Protein AF-A0A3C0NWW5-F1 (afdb_monomer)

Foldseek 3Di:
DVLCCLLVVLLVVLCVLLVVLLVLQPDPPDPLNVVSVVLSVPLSVVLSVVSVVLCVVCVPPDDVVSSVVNVVSSVVSSVVSV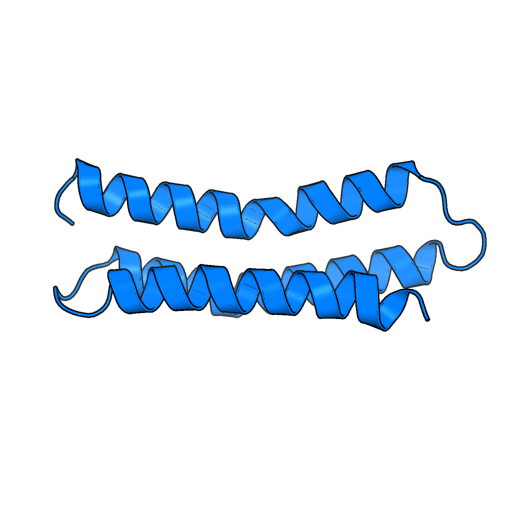VSSVCCVVVVD

Structure (mmCIF, N/CA/C/O backbone):
data_AF-A0A3C0NWW5-F1
#
_entry.id   AF-A0A3C0NWW5-F1
#
loop_
_atom_site.group_PDB
_atom_site.id
_atom_site.type_symbol
_atom_site.label_atom_id
_atom_site.label_alt_id
_atom_site.label_comp_id
_atom_site.label_asym_id
_atom_site.label_entity_id
_atom_site.label_seq_id
_atom_site.pdbx_PDB_ins_code
_atom_site.Cartn_x
_atom_site.Cartn_y
_atom_site.Cartn_z
_atom_site.occupancy
_atom_site.B_iso_or_equiv
_atom_site.auth_seq_id
_atom_site.auth_comp_id
_atom_site.auth_asym_id
_atom_site.auth_atom_id
_atom_site.pdbx_PDB_model_num
ATOM 1 N N . MET A 1 1 ? -13.665 -9.368 16.454 1.00 51.62 1 MET A N 1
ATOM 2 C CA . MET A 1 1 ? -13.339 -9.864 15.097 1.00 51.62 1 MET A CA 1
ATOM 3 C C . MET A 1 1 ? -13.072 -8.748 14.071 1.00 51.62 1 MET A C 1
ATOM 5 O O . MET A 1 1 ? -12.538 -9.055 13.019 1.00 51.62 1 MET A O 1
ATOM 9 N N . ASN A 1 2 ? -13.296 -7.458 14.380 1.00 60.62 2 ASN A N 1
ATOM 10 C CA . ASN A 1 2 ? -13.089 -6.356 13.414 1.00 60.62 2 ASN A CA 1
ATOM 11 C C . ASN A 1 2 ? -11.621 -6.004 13.090 1.00 60.62 2 ASN A C 1
ATOM 13 O O . ASN A 1 2 ? -11.368 -5.397 12.056 1.00 60.62 2 ASN A O 1
ATOM 17 N N . TYR A 1 3 ? -10.649 -6.384 13.929 1.00 60.59 3 TYR A N 1
ATOM 18 C CA . TYR A 1 3 ? -9.230 -6.075 13.686 1.00 60.59 3 TYR A CA 1
ATOM 19 C C . TYR A 1 3 ? -8.637 -6.874 12.519 1.00 60.59 3 TYR A C 1
ATOM 21 O O . TYR A 1 3 ? -7.894 -6.319 11.718 1.00 60.59 3 TYR A O 1
ATOM 29 N N . LEU A 1 4 ? -8.997 -8.157 12.395 1.00 62.31 4 LEU A N 1
ATOM 30 C CA . LEU A 1 4 ? -8.508 -9.026 11.318 1.00 62.31 4 LEU A CA 1
ATOM 31 C C . LEU A 1 4 ? -9.017 -8.568 9.948 1.00 62.31 4 LEU A C 1
ATOM 33 O O . LEU A 1 4 ? -8.255 -8.537 8.992 1.00 62.31 4 LEU A O 1
ATOM 37 N N . VAL A 1 5 ? -10.284 -8.155 9.868 1.00 66.38 5 VAL A N 1
ATOM 38 C CA . VAL A 1 5 ? -10.885 -7.697 8.608 1.00 66.38 5 VAL A CA 1
ATOM 39 C C . VAL A 1 5 ? -10.448 -6.267 8.273 1.00 66.38 5 VAL A C 1
ATOM 41 O O . VAL A 1 5 ? -10.079 -6.000 7.137 1.00 66.38 5 VAL A O 1
ATOM 44 N N . GLY A 1 6 ? -10.429 -5.358 9.256 1.00 67.38 6 GLY A N 1
ATOM 45 C CA . GLY A 1 6 ? -10.084 -3.950 9.029 1.00 67.38 6 GLY A CA 1
ATOM 46 C C . GLY A 1 6 ? -8.590 -3.700 8.818 1.00 67.38 6 GLY A C 1
ATOM 47 O O . GLY A 1 6 ? -8.215 -2.993 7.891 1.00 67.38 6 GLY A O 1
ATOM 48 N N . VAL A 1 7 ? -7.725 -4.288 9.650 1.00 70.62 7 VAL A N 1
ATOM 49 C CA . VAL A 1 7 ? -6.269 -4.135 9.500 1.00 70.62 7 VAL A CA 1
ATOM 50 C C . VAL A 1 7 ? -5.748 -5.147 8.489 1.00 70.62 7 VAL A C 1
ATOM 52 O O . VAL A 1 7 ? -5.121 -4.754 7.516 1.00 70.62 7 VAL A O 1
ATOM 55 N N . GLY A 1 8 ? -6.053 -6.435 8.672 1.00 75.31 8 GLY A N 1
ATOM 56 C CA . GLY A 1 8 ? -5.531 -7.502 7.812 1.00 75.31 8 GLY A CA 1
ATOM 57 C C . GLY A 1 8 ? -6.035 -7.432 6.368 1.00 75.31 8 GLY A C 1
ATOM 58 O O . GLY A 1 8 ? -5.241 -7.595 5.446 1.00 75.31 8 GLY A O 1
ATOM 59 N N . GLY A 1 9 ? -7.319 -7.122 6.155 1.00 75.56 9 GLY A N 1
ATOM 60 C CA . GLY A 1 9 ? -7.886 -6.975 4.809 1.00 75.56 9 GLY A CA 1
ATOM 61 C C . GLY A 1 9 ? -7.259 -5.822 4.024 1.00 75.56 9 GLY A C 1
ATOM 62 O O . GLY A 1 9 ? -6.865 -5.998 2.873 1.00 75.56 9 GLY A O 1
ATOM 63 N N . VAL A 1 10 ? -7.084 -4.662 4.666 1.00 75.19 10 VAL A N 1
ATOM 64 C CA . VAL A 1 10 ? -6.390 -3.515 4.059 1.00 75.19 10 VAL A CA 1
ATOM 65 C C . VAL A 1 10 ? -4.933 -3.850 3.747 1.00 75.19 10 VAL A C 1
ATOM 67 O O . VAL A 1 10 ? -4.444 -3.525 2.668 1.00 75.19 10 VAL A O 1
ATOM 70 N N . LEU A 1 11 ? -4.244 -4.509 4.677 1.00 78.56 11 LEU A N 1
ATOM 71 C CA . LEU A 1 11 ? -2.830 -4.848 4.540 1.00 78.56 11 LEU A CA 1
ATOM 72 C C . LEU A 1 11 ? -2.607 -5.799 3.352 1.00 78.56 11 LEU A C 1
ATOM 74 O O . LEU A 1 11 ? -1.715 -5.566 2.541 1.00 78.56 11 LEU A O 1
ATOM 78 N N . LEU A 1 12 ? -3.473 -6.806 3.184 1.00 80.62 12 LEU A N 1
ATOM 79 C CA . LEU A 1 12 ? -3.435 -7.707 2.027 1.00 80.62 12 LEU A CA 1
ATOM 80 C C . LEU A 1 12 ? -3.624 -6.963 0.701 1.00 80.62 12 LEU A C 1
ATOM 82 O O . LEU A 1 12 ? -2.852 -7.181 -0.230 1.00 80.62 12 LEU A O 1
ATOM 86 N N . ILE A 1 13 ? -4.604 -6.057 0.620 1.00 80.00 13 ILE A N 1
ATOM 87 C CA . ILE A 1 13 ? -4.839 -5.252 -0.590 1.00 80.00 13 ILE A CA 1
ATOM 88 C C . ILE A 1 13 ? -3.603 -4.408 -0.924 1.00 80.00 13 ILE A C 1
ATOM 90 O O . ILE A 1 13 ? -3.178 -4.367 -2.079 1.00 80.00 13 ILE A O 1
ATOM 94 N N . GLN A 1 14 ? -2.989 -3.771 0.078 1.00 77.50 14 GLN A N 1
ATOM 95 C CA . GLN A 1 14 ? -1.797 -2.956 -0.145 1.00 77.50 14 GLN A CA 1
ATOM 96 C C . GLN A 1 14 ? -0.583 -3.777 -0.577 1.00 77.50 14 GLN A C 1
ATOM 98 O O . GLN A 1 14 ? 0.147 -3.330 -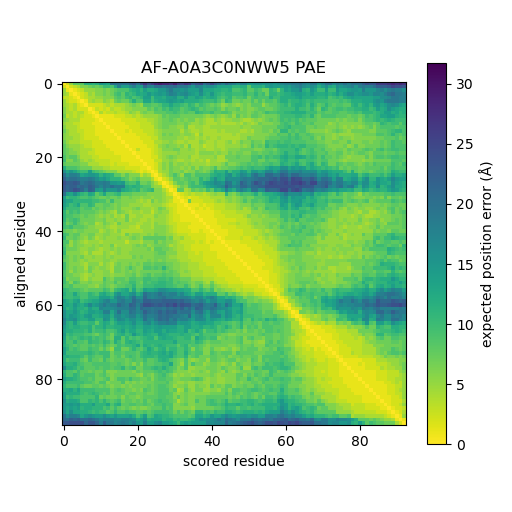1.460 1.00 77.50 14 GLN A O 1
ATOM 103 N N . ILE A 1 15 ? -0.375 -4.973 -0.016 1.00 81.31 15 ILE A N 1
ATOM 104 C CA . ILE A 1 15 ? 0.698 -5.876 -0.457 1.00 81.31 15 ILE A CA 1
ATOM 105 C C . ILE A 1 15 ? 0.500 -6.259 -1.925 1.00 81.31 15 ILE A C 1
ATOM 107 O O . ILE A 1 15 ? 1.454 -6.198 -2.696 1.00 81.31 15 ILE A O 1
ATOM 111 N N . VAL A 1 16 ? -0.725 -6.613 -2.326 1.00 83.88 16 VAL A N 1
ATOM 112 C CA . VAL A 1 16 ? -1.023 -7.013 -3.710 1.00 83.88 16 VAL A CA 1
ATOM 113 C C . VAL A 1 16 ? -0.759 -5.863 -4.684 1.00 83.88 16 VAL A C 1
ATOM 115 O O . VAL A 1 16 ? -0.039 -6.051 -5.662 1.00 83.88 16 VAL A O 1
ATOM 118 N N . ILE A 1 17 ? -1.277 -4.662 -4.409 1.00 78.69 17 ILE A N 1
ATOM 119 C CA . ILE A 1 17 ? -1.094 -3.493 -5.290 1.00 78.69 17 ILE A CA 1
ATOM 120 C C . ILE A 1 17 ? 0.381 -3.075 -5.354 1.00 78.69 17 ILE A C 1
ATOM 122 O O . ILE A 1 17 ? 0.916 -2.842 -6.443 1.00 78.69 17 ILE A O 1
ATOM 126 N N . SER A 1 18 ? 1.060 -3.051 -4.203 1.00 77.94 18 SER A N 1
ATOM 127 C CA . SER A 1 18 ? 2.491 -2.745 -4.131 1.00 77.94 18 SER A CA 1
ATOM 128 C C . SER A 1 18 ? 3.304 -3.756 -4.928 1.00 77.94 18 SER A C 1
ATOM 130 O O . SER A 1 18 ? 4.145 -3.369 -5.731 1.00 77.94 18 SER A O 1
ATOM 132 N N . GLY A 1 19 ? 3.024 -5.051 -4.756 1.00 78.31 19 GLY A N 1
ATOM 133 C CA . GLY A 1 19 ? 3.705 -6.133 -5.461 1.00 78.31 19 GLY A CA 1
ATOM 134 C C . GLY A 1 19 ? 3.529 -6.046 -6.973 1.00 78.31 19 GLY A C 1
ATOM 135 O O . GLY A 1 19 ? 4.514 -6.143 -7.698 1.00 78.31 19 GLY A O 1
ATOM 136 N N . ILE A 1 20 ? 2.308 -5.782 -7.454 1.00 79.81 20 ILE A N 1
ATOM 137 C CA . ILE A 1 20 ? 2.042 -5.571 -8.886 1.00 79.81 20 ILE A CA 1
ATOM 138 C C . ILE A 1 20 ? 2.856 -4.389 -9.415 1.00 79.81 20 ILE A C 1
ATOM 140 O O . ILE A 1 20 ? 3.485 -4.506 -10.461 1.00 79.81 20 ILE A O 1
ATOM 144 N N . THR A 1 21 ? 2.880 -3.272 -8.685 1.00 72.44 21 THR A N 1
ATOM 145 C CA . THR A 1 21 ? 3.619 -2.066 -9.094 1.00 72.44 21 THR A CA 1
ATOM 146 C C . THR A 1 21 ? 5.124 -2.320 -9.142 1.00 72.44 21 THR A C 1
ATOM 148 O O . THR A 1 21 ? 5.794 -1.922 -10.090 1.00 72.44 21 THR A O 1
ATOM 151 N N . ILE A 1 22 ? 5.657 -3.030 -8.146 1.00 74.62 22 ILE A N 1
ATOM 152 C CA . ILE A 1 22 ? 7.076 -3.384 -8.081 1.00 74.62 22 ILE A CA 1
ATOM 153 C C . ILE A 1 22 ? 7.441 -4.309 -9.243 1.00 74.62 22 ILE A C 1
ATOM 155 O O . ILE A 1 22 ? 8.409 -4.020 -9.941 1.00 74.62 22 ILE A O 1
ATOM 159 N N . ILE A 1 23 ? 6.660 -5.370 -9.486 1.00 77.19 23 ILE A N 1
ATOM 160 C CA . ILE A 1 23 ? 6.888 -6.326 -10.584 1.00 77.19 23 ILE A CA 1
ATOM 161 C C . ILE A 1 23 ? 6.788 -5.624 -11.943 1.00 77.19 23 ILE A C 1
ATOM 163 O O . ILE A 1 23 ? 7.642 -5.821 -12.798 1.00 77.19 23 ILE A O 1
ATOM 167 N N . ALA A 1 24 ? 5.794 -4.751 -12.128 1.00 72.94 24 ALA A N 1
ATOM 168 C CA . ALA A 1 24 ? 5.647 -3.958 -13.347 1.00 72.94 24 ALA A CA 1
A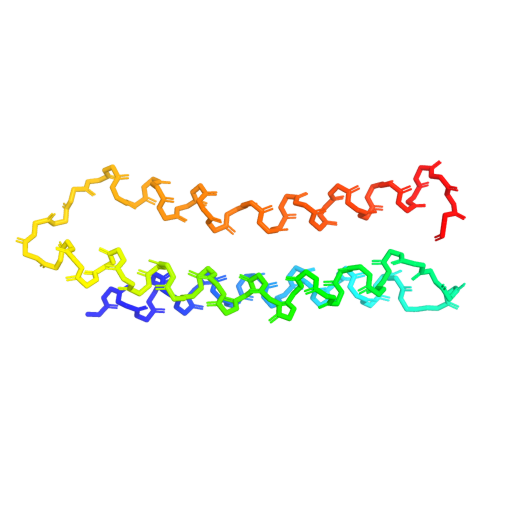TOM 169 C C . ALA A 1 24 ? 6.816 -2.977 -13.569 1.00 72.94 24 ALA A C 1
ATOM 171 O O . ALA A 1 24 ? 7.143 -2.659 -14.711 1.00 72.94 24 ALA A O 1
ATOM 172 N N . GLY A 1 25 ? 7.461 -2.517 -12.493 1.00 67.19 25 GLY A N 1
ATOM 173 C CA . GLY A 1 25 ? 8.648 -1.662 -12.542 1.00 67.19 25 GLY A CA 1
ATOM 174 C C . GLY A 1 25 ? 9.988 -2.413 -12.601 1.00 67.19 25 GLY A C 1
ATOM 175 O O . GLY A 1 25 ? 11.015 -1.792 -12.882 1.00 67.19 25 GLY A O 1
ATOM 176 N N . THR A 1 26 ? 10.023 -3.729 -12.343 1.00 63.09 26 THR A N 1
ATOM 177 C CA . THR A 1 26 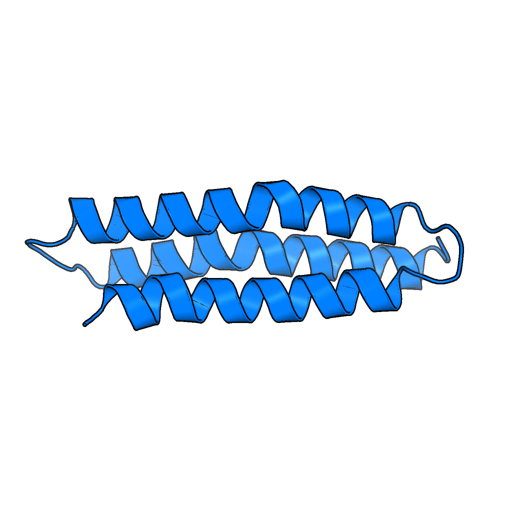? 11.265 -4.525 -12.348 1.00 63.09 26 THR A CA 1
ATOM 178 C C . THR A 1 26 ? 11.540 -5.070 -13.746 1.00 63.09 26 THR A C 1
ATOM 180 O O . THR A 1 26 ? 10.917 -6.020 -14.201 1.00 63.09 26 THR A O 1
ATOM 183 N N . GLY A 1 27 ? 12.499 -4.457 -14.441 1.00 58.31 27 GLY A N 1
ATOM 184 C CA . GLY A 1 27 ? 12.932 -4.889 -15.775 1.00 58.31 27 GLY A CA 1
ATOM 185 C C . GLY A 1 27 ? 13.758 -3.843 -16.522 1.00 58.31 27 GLY A C 1
ATOM 186 O O . GLY A 1 27 ? 14.676 -4.209 -17.244 1.00 58.31 27 GLY A O 1
ATOM 187 N N . ASN A 1 28 ? 13.506 -2.551 -16.268 1.00 63.22 28 ASN A N 1
ATOM 188 C CA . ASN A 1 28 ? 14.152 -1.438 -16.984 1.00 63.22 28 ASN A CA 1
ATOM 189 C C . ASN A 1 28 ? 15.163 -0.619 -16.157 1.00 63.22 28 ASN A C 1
ATOM 191 O O . ASN A 1 28 ? 15.675 0.382 -16.641 1.00 63.22 28 ASN A O 1
ATOM 195 N N . GLY A 1 29 ? 15.440 -0.989 -14.900 1.00 58.28 29 GLY A N 1
ATOM 196 C CA . GLY A 1 29 ? 16.188 -0.112 -13.980 1.00 58.28 29 GLY A CA 1
ATOM 197 C C . GLY A 1 29 ? 15.386 1.122 -13.535 1.00 58.28 29 GLY A C 1
ATOM 198 O O . GLY A 1 29 ? 15.962 2.112 -13.093 1.00 58.28 29 GLY A O 1
ATOM 199 N N . SER A 1 30 ? 14.055 1.051 -13.655 1.00 66.25 30 SER A N 1
ATOM 200 C CA . SER A 1 30 ? 13.141 2.174 -13.457 1.00 66.25 30 SER A CA 1
ATOM 201 C C . SER A 1 30 ? 13.163 2.675 -12.010 1.00 66.25 30 SER A C 1
ATOM 203 O O . SER A 1 30 ? 12.893 1.931 -11.058 1.00 66.25 30 SER A O 1
ATOM 205 N N . PHE A 1 31 ? 13.419 3.978 -11.850 1.00 72.81 31 PHE A N 1
ATOM 206 C CA . PHE A 1 31 ? 13.300 4.711 -10.582 1.00 72.81 31 PHE A CA 1
ATOM 207 C C . PHE A 1 31 ? 11.909 4.532 -9.951 1.00 72.81 31 PHE A C 1
ATOM 209 O O . PHE A 1 31 ? 11.756 4.581 -8.730 1.00 72.81 31 PHE A O 1
ATOM 216 N N . VAL A 1 32 ? 10.896 4.246 -10.775 1.00 70.94 32 VAL A N 1
ATOM 217 C CA . VAL A 1 32 ? 9.520 4.012 -10.339 1.00 70.94 32 VAL A CA 1
ATOM 218 C C . VAL A 1 32 ? 9.381 2.714 -9.542 1.00 70.94 32 VAL A C 1
ATOM 220 O O . VAL A 1 32 ? 8.719 2.715 -8.504 1.00 70.94 32 VAL A O 1
ATOM 223 N N . GLY A 1 33 ? 10.040 1.627 -9.957 1.00 72.25 33 GLY A N 1
ATOM 224 C CA . GLY A 1 33 ? 10.020 0.357 -9.220 1.00 72.25 33 GLY A CA 1
ATOM 225 C C . GLY A 1 33 ? 10.659 0.483 -7.832 1.00 72.25 33 GLY A C 1
ATOM 226 O O . GLY A 1 33 ? 10.116 -0.013 -6.843 1.00 72.25 33 GLY A O 1
ATOM 227 N N . LEU A 1 34 ? 11.767 1.229 -7.740 1.00 77.12 34 LEU A N 1
ATOM 228 C CA . LEU A 1 34 ? 12.425 1.560 -6.470 1.00 77.12 34 LEU A CA 1
ATOM 229 C C . LEU A 1 34 ? 11.555 2.469 -5.593 1.00 77.12 34 LEU A C 1
ATOM 231 O O . LEU A 1 34 ? 11.410 2.217 -4.396 1.00 77.12 34 LEU A O 1
ATOM 235 N N . GLY A 1 35 ? 10.931 3.491 -6.183 1.00 76.75 35 GLY A N 1
ATOM 236 C CA . GLY A 1 35 ? 9.984 4.363 -5.490 1.00 76.75 35 GLY A CA 1
ATOM 237 C C . GLY A 1 35 ? 8.802 3.581 -4.918 1.00 76.75 35 GLY A C 1
ATOM 238 O O . GLY A 1 35 ? 8.474 3.730 -3.742 1.00 76.75 35 GLY A O 1
ATOM 239 N N . ALA A 1 36 ? 8.209 2.683 -5.707 1.00 77.06 36 ALA A N 1
ATOM 240 C CA . ALA A 1 36 ? 7.120 1.815 -5.267 1.00 77.06 36 ALA A CA 1
ATOM 241 C C . ALA A 1 36 ? 7.539 0.896 -4.108 1.00 77.06 36 ALA A C 1
ATOM 243 O O . ALA A 1 36 ? 6.775 0.740 -3.154 1.00 77.06 36 ALA A O 1
ATOM 244 N N . MET A 1 37 ? 8.761 0.351 -4.147 1.00 79.62 37 MET A N 1
ATOM 245 C CA . MET A 1 37 ? 9.344 -0.416 -3.041 1.00 79.62 37 MET A CA 1
ATOM 246 C C . MET A 1 37 ? 9.481 0.415 -1.763 1.00 79.62 37 MET A C 1
ATOM 248 O O . MET A 1 37 ? 9.048 -0.031 -0.702 1.00 79.62 37 MET A O 1
ATOM 252 N N . LEU A 1 38 ? 10.044 1.625 -1.848 1.00 80.75 38 LEU A N 1
ATOM 253 C CA . LEU A 1 38 ? 10.207 2.509 -0.688 1.00 80.75 38 LEU A CA 1
ATOM 254 C C . LEU A 1 38 ? 8.852 2.923 -0.106 1.00 80.75 38 LEU A C 1
ATOM 256 O O . LEU A 1 38 ? 8.653 2.863 1.109 1.00 80.75 38 LEU A O 1
ATOM 260 N N . PHE A 1 39 ? 7.887 3.268 -0.960 1.00 79.50 39 PHE A N 1
ATOM 261 C CA . PHE A 1 39 ? 6.531 3.569 -0.515 1.00 79.50 39 PHE A CA 1
ATOM 262 C C . PHE A 1 39 ? 5.868 2.363 0.143 1.00 79.50 39 PHE A C 1
ATOM 264 O O . PHE A 1 39 ? 5.245 2.524 1.186 1.00 79.50 39 PHE A O 1
ATOM 271 N N . ALA A 1 40 ? 6.031 1.155 -0.394 1.00 79.31 40 ALA A N 1
ATOM 272 C CA . ALA A 1 40 ? 5.501 -0.050 0.233 1.00 79.31 40 ALA A CA 1
ATOM 273 C C . ALA A 1 40 ? 6.155 -0.323 1.601 1.00 79.31 40 ALA A C 1
ATOM 275 O O . ALA A 1 40 ? 5.455 -0.622 2.569 1.00 79.31 40 ALA A O 1
ATOM 276 N N . LEU A 1 41 ? 7.479 -0.158 1.702 1.00 83.81 41 LEU A N 1
ATOM 277 C CA . LEU A 1 41 ? 8.255 -0.438 2.911 1.00 83.81 41 LEU A CA 1
ATOM 278 C C . LEU A 1 41 ? 7.831 0.430 4.102 1.00 83.81 41 LEU A C 1
ATOM 280 O O . LEU A 1 41 ? 7.745 -0.076 5.216 1.00 83.81 41 LEU A O 1
ATOM 284 N N . PHE A 1 42 ? 7.549 1.716 3.880 1.00 80.12 42 PHE A N 1
ATOM 285 C CA . PHE A 1 42 ? 7.125 2.633 4.948 1.00 80.12 42 PHE A CA 1
ATOM 286 C C . PHE A 1 42 ? 5.605 2.787 5.041 1.00 80.12 42 PHE A C 1
ATOM 288 O O . PHE A 1 42 ? 5.050 2.913 6.133 1.00 80.12 42 PHE A O 1
ATOM 295 N N . GLY A 1 43 ? 4.916 2.750 3.905 1.00 77.19 43 GLY A N 1
ATOM 296 C CA . GLY A 1 43 ? 3.484 2.992 3.801 1.00 77.19 43 GLY A CA 1
ATOM 297 C C . GLY A 1 43 ? 2.622 1.860 4.343 1.00 77.19 43 GLY A C 1
ATOM 298 O O . GLY A 1 43 ? 1.635 2.137 5.029 1.00 77.19 43 GLY A O 1
ATOM 299 N N . ILE A 1 44 ? 3.004 0.601 4.099 1.00 79.19 44 ILE A N 1
ATOM 300 C CA . ILE A 1 44 ? 2.250 -0.562 4.591 1.00 79.19 44 ILE A CA 1
ATOM 301 C C . ILE A 1 44 ? 2.303 -0.631 6.129 1.00 79.19 44 ILE A C 1
ATOM 303 O O . ILE A 1 44 ? 1.240 -0.717 6.751 1.00 79.19 44 ILE A O 1
ATOM 307 N N . PRO A 1 45 ? 3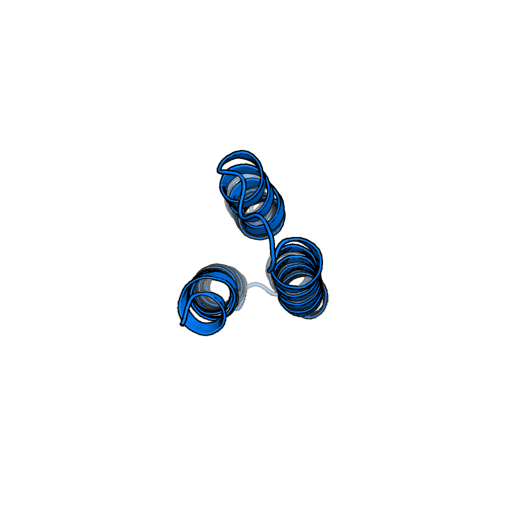.475 -0.523 6.793 1.00 79.75 45 PRO A N 1
ATOM 308 C CA . PRO A 1 45 ? 3.520 -0.474 8.253 1.00 79.75 45 PRO A CA 1
ATOM 309 C C . PRO A 1 45 ? 2.801 0.747 8.826 1.00 79.75 45 PRO A C 1
ATOM 311 O O . PRO A 1 45 ? 2.060 0.608 9.798 1.00 79.75 45 PRO A O 1
ATOM 314 N N . ALA A 1 46 ? 2.968 1.932 8.223 1.00 79.38 46 ALA A N 1
ATOM 315 C CA . ALA A 1 46 ? 2.323 3.152 8.701 1.00 79.38 46 ALA A CA 1
ATOM 316 C C . ALA A 1 46 ? 0.793 3.033 8.675 1.00 79.38 46 ALA A C 1
ATOM 318 O O . ALA A 1 46 ? 0.141 3.275 9.689 1.00 79.38 46 ALA A O 1
ATOM 319 N N . THR A 1 47 ? 0.212 2.581 7.561 1.00 79.94 47 THR A N 1
ATOM 320 C CA . THR A 1 47 ? -1.242 2.381 7.460 1.00 79.94 47 THR A CA 1
ATOM 321 C C . THR A 1 47 ? -1.747 1.264 8.370 1.00 79.94 47 THR A C 1
ATOM 323 O O . THR A 1 47 ? -2.810 1.416 8.972 1.00 79.94 47 THR A O 1
ATOM 326 N N . ALA A 1 48 ? -0.990 0.178 8.551 1.00 77.38 48 ALA A N 1
ATOM 327 C CA . ALA A 1 48 ? -1.341 -0.874 9.503 1.00 77.38 48 ALA A CA 1
ATOM 328 C C . ALA A 1 48 ? -1.380 -0.353 10.951 1.00 77.38 48 ALA A C 1
ATOM 330 O O . ALA A 1 48 ? -2.342 -0.621 11.676 1.00 77.38 48 ALA A O 1
ATOM 331 N N . ILE A 1 49 ? -0.379 0.438 11.357 1.00 80.75 49 ILE A N 1
ATOM 332 C CA . ILE A 1 49 ? -0.315 1.071 12.682 1.00 80.75 49 ILE A CA 1
ATOM 333 C C . ILE A 1 49 ? -1.463 2.067 12.853 1.00 80.75 49 ILE A C 1
ATOM 335 O O . ILE A 1 49 ? -2.163 2.022 13.863 1.00 80.75 49 ILE A O 1
ATOM 339 N N . THR A 1 50 ? -1.714 2.932 11.869 1.00 79.06 50 THR A N 1
ATOM 340 C CA . THR A 1 50 ? -2.815 3.902 11.931 1.00 79.06 50 THR A CA 1
ATOM 341 C C . THR A 1 50 ? -4.171 3.205 12.034 1.00 79.06 50 THR A C 1
ATOM 343 O O . THR A 1 50 ? -4.968 3.552 12.906 1.00 79.06 50 THR A O 1
ATOM 346 N N . ASN A 1 51 ? -4.423 2.171 11.226 1.00 76.94 51 ASN A N 1
ATOM 347 C CA . ASN A 1 51 ? -5.663 1.396 11.294 1.00 76.94 51 ASN A CA 1
ATOM 348 C C . ASN A 1 51 ? -5.812 0.690 12.647 1.00 76.94 51 ASN A C 1
ATOM 350 O O . ASN A 1 51 ? -6.898 0.693 13.230 1.00 76.94 51 ASN A O 1
ATOM 354 N N . PHE A 1 52 ? -4.725 0.138 13.192 1.00 78.94 52 PHE A N 1
ATOM 355 C CA . PHE A 1 52 ? -4.727 -0.457 14.525 1.00 78.94 52 PHE A CA 1
ATOM 356 C C . PHE A 1 52 ? -5.072 0.573 15.611 1.00 78.94 52 PHE A C 1
ATOM 358 O O . PHE A 1 52 ? -5.980 0.334 16.412 1.00 78.94 52 PHE A O 1
ATOM 365 N N . LEU A 1 53 ? -4.418 1.740 15.597 1.00 80.12 53 LEU A N 1
ATOM 366 C CA . LEU A 1 53 ? -4.645 2.821 16.559 1.00 80.12 53 LEU A CA 1
ATOM 367 C C . LEU A 1 53 ? -6.072 3.371 16.484 1.00 80.12 53 LEU A C 1
ATOM 369 O O . LEU A 1 53 ? -6.683 3.594 17.531 1.00 80.12 53 LEU A O 1
ATOM 373 N N . ILE A 1 54 ? -6.640 3.542 15.284 1.00 75.38 54 ILE A N 1
ATOM 374 C CA . ILE A 1 54 ? -8.018 4.030 15.107 1.00 75.38 54 ILE A CA 1
ATOM 375 C C . ILE A 1 54 ? -9.029 3.030 15.676 1.00 75.38 54 ILE A C 1
ATOM 377 O O . ILE A 1 54 ? -9.942 3.423 16.409 1.00 75.38 54 ILE A O 1
ATOM 381 N N . ILE A 1 55 ? -8.867 1.732 15.393 1.00 74.44 55 ILE A N 1
ATOM 382 C CA . ILE A 1 55 ? -9.773 0.705 15.928 1.00 74.44 55 ILE A CA 1
ATOM 383 C C . ILE A 1 55 ? -9.589 0.572 17.450 1.00 74.44 55 ILE A C 1
ATOM 385 O O . ILE A 1 55 ? -10.561 0.352 18.173 1.00 74.44 55 ILE A O 1
ATOM 389 N N . GLN A 1 56 ? -8.367 0.731 17.970 1.00 77.19 56 GLN A N 1
ATOM 390 C CA . GLN A 1 56 ? -8.094 0.694 19.409 1.0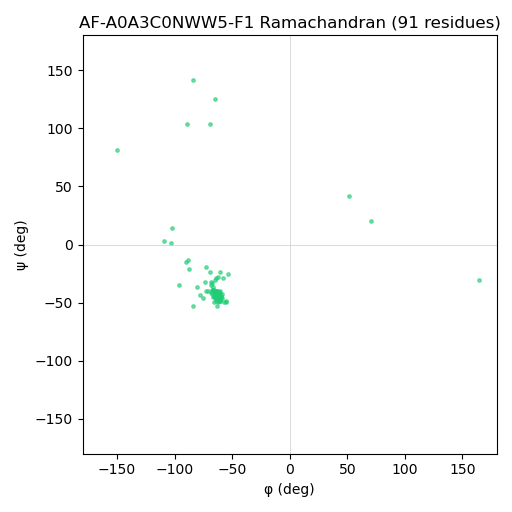0 77.19 56 GLN A CA 1
ATOM 391 C C . GLN A 1 56 ? -8.721 1.880 20.158 1.00 77.19 56 GLN A C 1
ATOM 393 O O . GLN A 1 56 ? -9.373 1.667 21.181 1.00 77.19 56 GLN A O 1
ATOM 398 N N . THR A 1 57 ? -8.589 3.103 19.641 1.00 73.81 57 THR A N 1
ATOM 399 C CA . THR A 1 57 ? -9.171 4.314 20.255 1.00 73.81 57 THR A CA 1
ATOM 400 C C . THR A 1 57 ? -10.697 4.325 20.210 1.00 73.81 57 THR A C 1
ATOM 402 O O . THR A 1 57 ? -11.336 4.782 21.154 1.00 73.81 57 THR A O 1
ATOM 405 N N . HIS A 1 58 ? -11.304 3.754 19.169 1.00 68.88 58 HIS A N 1
ATOM 406 C CA . HIS A 1 58 ? -12.760 3.764 18.983 1.00 68.88 58 HIS A CA 1
ATOM 407 C C . HIS A 1 58 ? -13.453 2.450 19.349 1.00 68.88 58 HIS A C 1
ATOM 409 O O . HIS A 1 58 ? -14.631 2.256 19.045 1.00 68.88 58 HIS A O 1
ATOM 415 N N . ARG A 1 59 ? -12.754 1.560 20.063 1.00 66.38 59 ARG A N 1
ATOM 416 C CA . ARG A 1 59 ? -13.253 0.228 20.430 1.00 66.38 59 ARG A CA 1
ATOM 417 C C . ARG A 1 59 ? -14.557 0.261 21.238 1.00 66.38 59 ARG A C 1
ATOM 419 O O . ARG A 1 59 ? -15.333 -0.685 21.163 1.00 66.38 59 ARG A O 1
ATOM 426 N N . LYS A 1 60 ? -14.795 1.335 22.003 1.00 63.72 60 LYS A N 1
ATOM 427 C CA . LYS A 1 60 ? -15.995 1.514 22.841 1.00 63.72 60 LYS A CA 1
ATOM 428 C C . LYS A 1 60 ? -17.185 2.157 22.111 1.00 63.72 60 LYS A C 1
ATOM 430 O O . LYS A 1 60 ? -18.300 1.987 22.576 1.00 63.72 60 LYS A O 1
ATOM 435 N N . ASN A 1 61 ? -16.963 2.875 21.004 1.00 64.25 61 ASN A N 1
ATOM 436 C CA . ASN A 1 61 ? -18.007 3.568 20.234 1.00 64.25 61 ASN A CA 1
ATOM 437 C C . ASN A 1 61 ? -17.614 3.642 18.744 1.00 64.25 61 ASN A C 1
ATOM 439 O O . ASN A 1 61 ? -17.087 4.667 18.292 1.00 64.25 61 ASN A O 1
ATOM 443 N N . PRO A 1 62 ? -17.825 2.566 17.966 1.00 61.91 62 PRO A N 1
ATOM 444 C CA . PRO A 1 62 ? -17.508 2.563 16.544 1.00 61.91 62 PRO A CA 1
ATOM 445 C C . PRO A 1 62 ? -18.477 3.482 15.787 1.00 61.91 62 PRO A C 1
ATOM 447 O O . PRO A 1 62 ? -19.627 3.126 15.543 1.00 61.91 62 PRO A O 1
ATOM 450 N N . LYS A 1 63 ? -18.020 4.681 15.406 1.00 69.25 63 LYS A N 1
ATOM 451 C CA . LYS A 1 63 ? -18.765 5.568 14.504 1.00 69.25 63 LYS A CA 1
ATOM 452 C C . LYS A 1 63 ? -18.501 5.178 13.043 1.00 69.25 63 LYS A C 1
ATOM 454 O O . LYS A 1 63 ? -17.350 4.897 12.702 1.00 69.25 63 LYS A O 1
ATOM 459 N N . PRO A 1 64 ? -19.505 5.235 12.149 1.00 64.44 64 PRO A N 1
ATOM 460 C CA . PRO A 1 64 ? -19.312 4.967 10.720 1.00 64.44 64 PRO A CA 1
ATOM 461 C C . PRO A 1 64 ? -18.321 5.938 10.048 1.00 64.44 64 PRO A C 1
ATOM 463 O O . PRO A 1 64 ? -17.653 5.565 9.081 1.00 64.44 64 PRO A O 1
ATOM 466 N N . SER A 1 65 ? -18.118 7.143 10.601 1.00 66.19 65 SER A N 1
ATOM 467 C CA . SER A 1 65 ? -17.074 8.064 10.121 1.00 66.19 65 SER A CA 1
ATOM 468 C C . SER A 1 65 ? -15.659 7.492 10.268 1.00 66.19 65 SER A C 1
ATOM 470 O O . SER A 1 65 ? -14.790 7.805 9.461 1.00 66.19 65 SER A O 1
ATOM 472 N N . ASN A 1 66 ? -15.421 6.606 11.241 1.00 65.00 66 ASN A N 1
ATOM 473 C CA . ASN A 1 66 ? -14.103 6.008 11.466 1.00 65.00 66 ASN A CA 1
ATOM 474 C C . ASN A 1 66 ? -13.764 4.968 10.398 1.00 65.00 66 ASN A C 1
ATOM 476 O O . ASN A 1 66 ? -12.606 4.835 10.025 1.00 65.00 66 ASN A O 1
ATOM 480 N N . VAL A 1 67 ? -14.774 4.265 9.872 1.00 66.69 67 VAL A N 1
ATOM 481 C CA . VAL A 1 67 ? -14.605 3.338 8.741 1.00 66.69 67 VAL A CA 1
ATOM 482 C C . VAL A 1 67 ? -14.251 4.117 7.477 1.00 66.69 67 VAL A C 1
ATOM 484 O O . VAL A 1 67 ? -13.346 3.727 6.748 1.00 66.69 67 VAL A O 1
ATOM 487 N N . THR A 1 68 ? -14.901 5.264 7.264 1.00 67.88 68 THR A N 1
ATOM 488 C CA . THR A 1 68 ? -14.603 6.154 6.132 1.00 67.88 68 THR A CA 1
ATOM 489 C C . THR A 1 68 ? -13.172 6.689 6.219 1.00 67.88 68 THR A C 1
ATOM 491 O O . THR A 1 68 ? -12.431 6.627 5.244 1.00 67.88 68 THR A O 1
ATOM 494 N N . MET A 1 69 ? -12.745 7.139 7.402 1.00 70.00 69 MET A N 1
ATOM 495 C CA . MET A 1 69 ? -11.376 7.607 7.632 1.00 70.00 69 MET A CA 1
ATOM 496 C C . MET A 1 69 ? -10.338 6.490 7.445 1.00 70.00 69 MET A C 1
ATOM 498 O O . MET A 1 69 ? -9.300 6.729 6.832 1.00 70.00 69 MET A O 1
ATOM 502 N N . LEU A 1 70 ? -10.636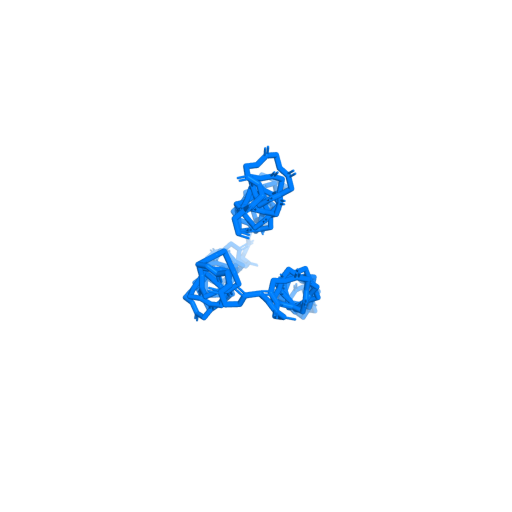 5.265 7.901 1.00 71.12 70 LEU A N 1
ATOM 503 C CA . LEU A 1 70 ? -9.805 4.088 7.634 1.00 71.12 70 LEU A CA 1
ATOM 504 C C . LEU A 1 70 ? -9.630 3.873 6.131 1.00 71.12 70 LEU A C 1
ATOM 506 O O . LEU A 1 70 ? -8.502 3.724 5.672 1.00 71.12 70 LEU A O 1
ATOM 510 N N . ILE A 1 71 ? -10.723 3.888 5.363 1.00 71.88 71 ILE A N 1
ATOM 511 C CA . ILE A 1 71 ? -10.684 3.690 3.909 1.00 71.88 71 ILE A CA 1
ATOM 512 C C . ILE A 1 71 ? -9.844 4.780 3.242 1.00 71.88 71 ILE A C 1
ATOM 514 O O . ILE A 1 71 ? -8.981 4.444 2.441 1.00 71.88 71 ILE A O 1
ATOM 518 N N . VAL A 1 72 ? -10.048 6.052 3.602 1.00 76.69 72 VAL A N 1
ATOM 519 C CA . VAL A 1 72 ? -9.319 7.196 3.024 1.00 76.69 72 VAL A CA 1
ATOM 520 C C . VAL A 1 72 ? -7.818 7.117 3.308 1.00 76.69 72 VAL A C 1
ATOM 522 O O . VAL A 1 72 ? -7.013 7.283 2.400 1.00 76.69 72 VAL A O 1
ATOM 525 N N . ILE A 1 73 ? -7.414 6.829 4.547 1.00 74.38 73 ILE A N 1
ATOM 526 C CA . ILE A 1 73 ? -5.987 6.729 4.896 1.00 74.38 73 ILE A CA 1
ATOM 527 C C . ILE A 1 73 ? -5.346 5.524 4.202 1.00 74.38 73 ILE A C 1
ATOM 529 O O . ILE A 1 73 ? -4.229 5.603 3.695 1.00 74.38 73 ILE A O 1
ATOM 533 N N . SER A 1 74 ? -6.082 4.416 4.135 1.00 72.31 74 SER A N 1
ATOM 534 C CA . SER A 1 74 ? -5.631 3.177 3.501 1.00 72.31 74 SER A CA 1
ATOM 535 C C . SER A 1 74 ? -5.510 3.285 1.983 1.00 72.31 74 SER A C 1
ATOM 537 O O . SER A 1 74 ? -4.770 2.505 1.388 1.00 72.31 74 SER A O 1
ATOM 539 N N . SER A 1 75 ? -6.232 4.215 1.351 1.00 74.31 75 SER A N 1
ATOM 540 C CA . SER A 1 75 ? -6.220 4.407 -0.098 1.00 74.31 75 SER A CA 1
ATOM 541 C C . SER A 1 75 ? -5.165 5.401 -0.583 1.00 74.31 75 SE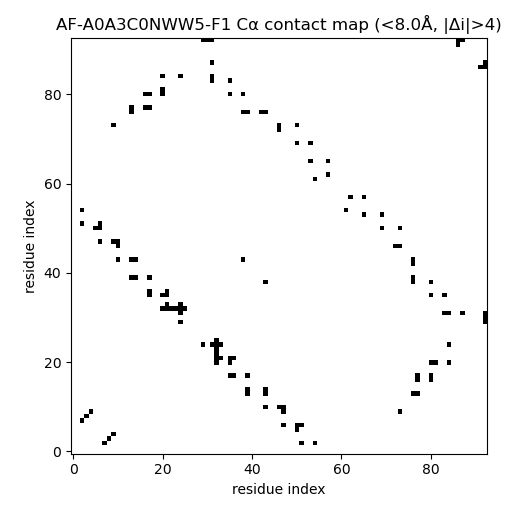R A C 1
ATOM 543 O O . SER A 1 75 ? -4.815 5.358 -1.759 1.00 74.31 75 SER A O 1
ATOM 545 N N . ILE A 1 76 ? -4.568 6.214 0.297 1.00 79.69 76 ILE A N 1
ATOM 546 C CA . ILE A 1 76 ? -3.468 7.128 -0.068 1.00 79.69 76 ILE A CA 1
ATOM 547 C C . ILE A 1 76 ? -2.309 6.367 -0.719 1.00 79.69 76 ILE A C 1
ATOM 549 O O . ILE A 1 76 ? -1.835 6.764 -1.782 1.00 79.69 76 ILE A O 1
ATOM 553 N N . LEU A 1 77 ? -1.875 5.261 -0.108 1.00 75.25 77 LEU A N 1
ATOM 554 C CA . LEU A 1 77 ? -0.750 4.477 -0.614 1.00 75.25 77 LEU A CA 1
ATOM 555 C C . LEU A 1 77 ? -1.015 3.857 -1.999 1.00 75.25 77 LEU A C 1
ATOM 557 O O . LEU A 1 77 ? -0.214 4.096 -2.904 1.00 75.25 77 LEU A O 1
ATOM 561 N N . PRO A 1 78 ? -2.116 3.110 -2.221 1.00 74.06 78 PRO A N 1
ATOM 562 C CA . PRO A 1 78 ? -2.399 2.551 -3.537 1.00 74.06 78 PRO A CA 1
ATOM 563 C C . PRO A 1 78 ? -2.677 3.628 -4.593 1.00 74.06 78 PRO A C 1
ATOM 565 O O . PRO A 1 78 ? -2.317 3.422 -5.747 1.00 74.06 78 PRO A O 1
ATOM 568 N N . ILE A 1 79 ? -3.244 4.788 -4.230 1.00 80.94 79 ILE A N 1
ATOM 569 C CA . ILE A 1 79 ? -3.399 5.922 -5.160 1.00 80.94 79 ILE A CA 1
ATOM 570 C C . ILE A 1 79 ? -2.029 6.463 -5.587 1.00 80.94 79 ILE A C 1
ATOM 572 O O . ILE A 1 79 ? -1.804 6.674 -6.777 1.00 80.94 79 ILE A O 1
ATOM 576 N N . LEU A 1 80 ? -1.098 6.646 -4.646 1.00 80.00 80 LEU A N 1
ATOM 577 C CA . LEU A 1 80 ? 0.275 7.073 -4.941 1.00 80.00 80 LEU A CA 1
ATOM 578 C C . LEU A 1 80 ? 1.006 6.074 -5.846 1.00 80.00 80 LEU A C 1
ATOM 580 O O . LEU A 1 80 ? 1.672 6.478 -6.797 1.00 80.00 80 LEU A O 1
ATOM 584 N N . GLN A 1 81 ? 0.854 4.775 -5.590 1.00 74.94 81 GLN A N 1
ATOM 585 C CA . GLN A 1 81 ? 1.455 3.723 -6.415 1.00 74.94 81 GLN A CA 1
ATOM 586 C C . GLN A 1 81 ? 0.840 3.652 -7.818 1.00 74.94 81 GLN A C 1
ATOM 588 O O . GLN A 1 81 ? 1.569 3.506 -8.795 1.00 74.94 81 GLN A O 1
ATOM 593 N N . LEU A 1 82 ? -0.478 3.833 -7.941 1.00 77.62 82 LEU A N 1
ATOM 594 C CA . LEU A 1 82 ? -1.151 3.968 -9.236 1.00 77.62 82 LEU A CA 1
ATOM 595 C C . LEU A 1 82 ? -0.661 5.196 -10.005 1.00 77.62 82 LEU A C 1
ATOM 597 O O . LEU A 1 82 ? -0.378 5.091 -11.195 1.00 77.62 82 LEU A O 1
ATOM 601 N N . ALA A 1 83 ? -0.527 6.345 -9.338 1.00 80.81 83 ALA A N 1
ATOM 602 C CA . ALA A 1 83 ? -0.007 7.562 -9.953 1.00 80.81 83 ALA A CA 1
ATOM 603 C C . ALA A 1 83 ? 1.431 7.368 -10.458 1.00 80.81 83 ALA A C 1
ATOM 605 O O . ALA A 1 83 ? 1.750 7.781 -11.570 1.00 80.81 83 ALA A O 1
ATOM 606 N N . LEU A 1 84 ? 2.272 6.682 -9.679 1.00 75.75 84 LEU A N 1
ATOM 607 C CA . LEU A 1 84 ? 3.628 6.301 -10.077 1.00 75.75 84 LEU A CA 1
ATOM 608 C C . LEU A 1 84 ? 3.638 5.381 -11.301 1.00 75.75 84 LEU A C 1
ATOM 610 O O . LEU A 1 84 ? 4.400 5.617 -12.233 1.00 75.75 84 LEU A O 1
ATOM 614 N N . LEU A 1 85 ? 2.765 4.374 -11.335 1.00 74.06 85 LEU A N 1
ATOM 615 C CA . LEU A 1 85 ? 2.659 3.448 -12.463 1.00 74.06 85 LEU A CA 1
ATOM 616 C C . LEU A 1 85 ? 2.170 4.148 -13.742 1.00 74.06 85 LEU A C 1
ATOM 618 O O . LEU A 1 85 ? 2.667 3.876 -14.834 1.00 74.06 85 LEU A O 1
ATOM 622 N N . ILE A 1 86 ? 1.218 5.078 -13.619 1.00 79.19 86 ILE A N 1
ATOM 623 C CA . ILE A 1 86 ? 0.770 5.916 -14.739 1.00 79.19 86 ILE A CA 1
ATOM 624 C C . ILE A 1 86 ? 1.914 6.816 -15.210 1.00 79.19 86 ILE A C 1
ATOM 626 O O . ILE A 1 86 ? 2.160 6.889 -16.410 1.00 79.19 86 ILE A O 1
ATOM 630 N N . ALA A 1 87 ? 2.639 7.458 -14.290 1.00 76.44 87 ALA A N 1
ATOM 631 C CA . ALA A 1 87 ? 3.789 8.287 -14.633 1.00 76.44 87 ALA A CA 1
ATOM 632 C C . ALA A 1 87 ? 4.859 7.478 -15.381 1.00 76.44 87 ALA A C 1
ATOM 634 O O . ALA A 1 87 ? 5.349 7.938 -16.406 1.00 76.44 87 ALA A O 1
ATOM 635 N N . GLN A 1 88 ? 5.149 6.249 -14.948 1.00 75.50 88 GLN A N 1
ATOM 636 C CA . GLN A 1 88 ? 6.055 5.352 -15.667 1.00 75.50 88 GLN A CA 1
ATOM 637 C C . GLN A 1 88 ? 5.614 5.139 -17.117 1.00 75.50 88 GLN A C 1
ATOM 639 O O . GLN A 1 88 ? 6.411 5.308 -18.032 1.00 75.50 88 GLN A O 1
ATOM 644 N N . LYS A 1 89 ? 4.334 4.809 -17.332 1.00 76.50 89 LYS A N 1
ATOM 645 C CA . LYS A 1 89 ? 3.794 4.557 -18.676 1.00 76.50 89 LYS A CA 1
ATOM 646 C C . LYS A 1 89 ? 3.718 5.799 -19.559 1.00 76.50 89 LYS A C 1
ATOM 648 O O . LYS A 1 89 ? 3.799 5.669 -20.772 1.00 76.50 89 LYS A O 1
ATOM 653 N N . VAL A 1 90 ? 3.480 6.973 -18.977 1.00 80.19 90 VAL A N 1
ATOM 654 C CA . VAL A 1 90 ? 3.345 8.229 -19.732 1.00 80.19 90 VAL A CA 1
ATOM 655 C C . VAL A 1 90 ? 4.710 8.806 -20.100 1.00 80.19 90 VAL A C 1
ATOM 657 O O . VAL A 1 90 ? 4.850 9.377 -21.177 1.00 80.19 90 VAL A O 1
ATOM 660 N N . PHE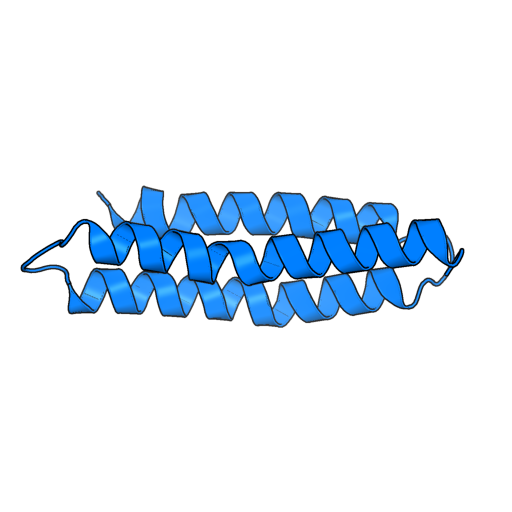 A 1 91 ? 5.701 8.669 -19.218 1.00 75.38 91 PHE A N 1
ATOM 661 C CA . PHE A 1 91 ? 7.027 9.265 -19.388 1.00 75.38 91 PHE A CA 1
ATOM 662 C C . PHE A 1 91 ? 8.113 8.267 -19.836 1.00 75.38 91 PHE A C 1
ATOM 664 O O . PHE A 1 91 ? 9.256 8.687 -19.985 1.00 75.38 91 PHE A O 1
ATOM 671 N N . ASP A 1 92 ? 7.772 6.989 -20.058 1.00 65.44 92 ASP A N 1
ATOM 672 C CA . ASP A 1 92 ? 8.698 5.905 -20.451 1.00 65.44 92 ASP A CA 1
ATOM 673 C C . ASP A 1 92 ? 9.939 5.796 -19.528 1.00 65.44 92 ASP A C 1
ATOM 675 O O . ASP A 1 92 ? 11.076 5.621 -19.969 1.00 65.44 92 ASP A O 1
ATOM 679 N N . LEU A 1 93 ? 9.702 5.933 -18.215 1.00 58.72 93 LEU A N 1
ATOM 680 C CA . LEU A 1 93 ? 10.719 5.945 -17.144 1.00 58.72 93 LEU A CA 1
ATOM 681 C C . LEU A 1 93 ? 11.172 4.555 -16.665 1.00 58.72 93 LEU A C 1
ATOM 683 O O . LEU A 1 93 ? 10.334 3.632 -16.516 1.00 58.72 93 LEU A O 1
#

pLDDT: mean 73.45, std 6.79, range [51.62, 83.88]

Mean predicted aligned error: 8.35 Å

Nearest PDB structures (foldseek):
  2l6h-assembly1_A  TM=6.116E-01  e=6.977E+00  unclassified

Solvent-accessible surface area (backbone atoms only — not comparable to full-atom values): 5069 Å² total; per-residue (Å²): 122,64,61,59,54,61,33,48,47,51,49,51,53,50,51,52,54,38,49,53,48,27,56,75,25,61,85,77,84,19,67,55,16,56,48,34,47,54,47,42,66,53,45,53,56,49,43,43,50,52,42,47,52,52,53,61,75,32,67,90,61,80,52,73,67,56,57,52,50,47,51,56,61,58,42,50,56,56,50,52,46,49,51,45,53,49,47,30,70,74,67,76,84

Secondary structure (DSSP, 8-state):
-HHIIIIIHHHHHHHHHHHHHHHHHTTTT-HHHHHHHHHHHHHHHHHHHHHHHHHHHTTTS--HHHHHHHHHHHHHHHHHHHHHHHHHHHHT-

Sequence (93 aa):
MNYLVGVGGVLLIQIVISGITIIAGTGNGSFVGLGAMLFALFGIPATAITNFLIIQTHRKNPKPSNVTMLIVISSILPILQLALLIAQKVFDL

Radius of gyration: 15.03 Å; Cα contacts (8 Å, |Δi|>4): 70; chains: 1; bounding box: 36×19×43 Å